Protein AF-A0A6M0QVA9-F1 (afdb_monomer)

Secondary structure (DSSP, 8-state):
-HHHHSSHHHHHHHHHHHHHHHHHHHHHH-BTB-HHHHHHHHHHHHHHHHHHHHHHHHHHTTS-TTSHHHHS--

Structure (mmCIF, N/CA/C/O backbone):
data_AF-A0A6M0QVA9-F1
#
_entry.id   AF-A0A6M0QVA9-F1
#
loop_
_atom_site.group_PDB
_atom_site.id
_atom_site.type_symbol
_atom_site.label_atom_id
_atom_site.label_alt_id
_atom_site.label_comp_id
_atom_site.label_asym_id
_atom_site.label_entity_id
_atom_site.label_seq_id
_atom_site.pdbx_PDB_ins_code
_atom_site.Cartn_x
_atom_site.Cartn_y
_atom_site.Cartn_z
_atom_site.occupancy
_atom_site.B_iso_or_equiv
_atom_site.auth_seq_id
_atom_site.auth_comp_id
_atom_site.auth_asym_id
_atom_site.auth_atom_id
_atom_site.pdbx_PDB_model_num
ATOM 1 N N . MET A 1 1 ? -18.925 -10.687 -0.645 1.00 51.75 1 MET A N 1
ATOM 2 C CA . MET A 1 1 ? -18.604 -9.260 -0.868 1.00 51.75 1 MET A CA 1
ATOM 3 C C . MET A 1 1 ? -19.010 -8.371 0.307 1.00 51.75 1 MET A C 1
ATOM 5 O O . MET A 1 1 ? -18.175 -7.589 0.727 1.00 51.75 1 MET A O 1
ATOM 9 N N . GLY A 1 2 ? -20.209 -8.515 0.896 1.00 61.75 2 GLY A N 1
ATOM 10 C CA . GLY A 1 2 ? -20.640 -7.678 2.036 1.00 61.75 2 GLY A CA 1
ATOM 11 C C . GLY A 1 2 ? -19.668 -7.640 3.228 1.00 61.75 2 GLY A C 1
ATOM 12 O O . GLY A 1 2 ? -19.342 -6.560 3.693 1.00 61.75 2 GLY A O 1
ATOM 13 N N . TYR A 1 3 ? -19.112 -8.791 3.631 1.00 60.31 3 TYR A N 1
ATOM 14 C CA . TYR A 1 3 ? -18.199 -8.911 4.785 1.00 60.31 3 TYR A CA 1
ATOM 15 C C . TYR A 1 3 ? -16.897 -8.085 4.682 1.00 60.31 3 TYR A C 1
ATOM 17 O O . TYR A 1 3 ? -16.364 -7.621 5.690 1.00 60.31 3 TYR A O 1
ATOM 25 N N . VAL A 1 4 ? -16.381 -7.893 3.460 1.00 62.09 4 VAL A N 1
ATOM 26 C CA . VAL A 1 4 ? -15.121 -7.166 3.209 1.00 62.09 4 VAL A CA 1
ATOM 27 C C . VAL A 1 4 ? -15.312 -5.662 3.408 1.00 62.09 4 VAL A C 1
ATOM 29 O O . VAL A 1 4 ? -14.445 -5.001 3.963 1.00 62.09 4 VAL A O 1
ATOM 32 N N . PHE A 1 5 ? -16.469 -5.128 3.015 1.00 73.12 5 PHE A N 1
ATOM 33 C CA . PHE A 1 5 ? -16.792 -3.707 3.172 1.00 73.12 5 PHE A CA 1
ATOM 34 C C . PHE A 1 5 ? -17.449 -3.377 4.518 1.00 73.12 5 PHE A C 1
ATOM 36 O O . PHE A 1 5 ? -17.574 -2.206 4.861 1.00 73.12 5 PHE A O 1
ATOM 43 N N . SER A 1 6 ? -17.871 -4.388 5.283 1.00 73.56 6 SER A N 1
ATOM 44 C CA . SER A 1 6 ? -18.613 -4.208 6.535 1.00 73.56 6 SER A CA 1
ATOM 45 C C . SER A 1 6 ? -17.773 -4.398 7.799 1.00 73.56 6 SER A C 1
ATOM 47 O O . SER A 1 6 ? -18.310 -4.296 8.898 1.00 73.56 6 SER A O 1
ATOM 49 N N . THR A 1 7 ? -16.481 -4.721 7.678 1.00 83.81 7 THR A N 1
ATOM 50 C CA . THR A 1 7 ? -15.595 -4.938 8.832 1.00 83.81 7 THR A CA 1
ATOM 51 C C . THR A 1 7 ? -14.302 -4.131 8.699 1.00 83.81 7 THR A C 1
ATOM 53 O O . THR A 1 7 ? -13.751 -4.051 7.599 1.00 83.81 7 THR A O 1
ATOM 56 N N . PRO A 1 8 ? -13.751 -3.580 9.800 1.00 81.12 8 PRO A N 1
ATOM 57 C CA . PRO A 1 8 ? -12.463 -2.884 9.761 1.00 81.12 8 PRO A CA 1
ATOM 58 C C . PRO A 1 8 ? -11.337 -3.756 9.190 1.00 81.12 8 PRO A C 1
ATOM 60 O O . PRO A 1 8 ? -10.538 -3.292 8.385 1.00 81.12 8 PRO A O 1
ATOM 63 N N . ALA A 1 9 ? -11.314 -5.044 9.550 1.00 81.19 9 ALA A N 1
ATOM 64 C CA . ALA A 1 9 ? -10.342 -6.002 9.029 1.00 81.19 9 ALA A CA 1
ATOM 65 C C . ALA A 1 9 ? -10.481 -6.213 7.509 1.00 81.19 9 ALA A C 1
ATOM 67 O O . ALA A 1 9 ? -9.475 -6.280 6.805 1.00 81.19 9 ALA A O 1
ATOM 68 N N . GLY A 1 10 ? -11.714 -6.269 6.992 1.00 84.06 10 GLY A N 1
ATOM 69 C CA . GLY A 1 10 ? -11.976 -6.371 5.558 1.00 84.06 10 GLY A CA 1
ATOM 70 C C . GLY A 1 10 ? -11.510 -5.140 4.777 1.00 84.06 10 GLY A C 1
ATOM 71 O O . GLY A 1 10 ? -10.898 -5.286 3.720 1.00 84.06 10 GLY A O 1
ATOM 72 N N . LEU A 1 11 ? -11.704 -3.940 5.330 1.00 83.62 11 LEU A N 1
ATOM 73 C CA . LEU A 1 11 ? -11.233 -2.691 4.722 1.00 83.62 11 LEU A CA 1
ATOM 74 C C . LEU A 1 11 ? -9.700 -2.602 4.694 1.00 83.62 11 LEU A C 1
ATOM 76 O O . LEU A 1 11 ? -9.133 -2.177 3.689 1.00 83.62 11 LEU A O 1
ATOM 80 N N . VAL A 1 12 ? -9.022 -3.052 5.756 1.00 84.00 12 VAL A N 1
ATOM 81 C CA . VAL A 1 12 ? -7.550 -3.131 5.794 1.00 84.00 12 VAL A CA 1
ATOM 82 C C . VAL A 1 12 ? -7.026 -4.122 4.752 1.00 84.00 12 VAL A C 1
ATOM 84 O O . VAL A 1 12 ? -6.070 -3.813 4.042 1.00 84.00 12 VAL A O 1
ATOM 87 N N . ALA A 1 13 ? -7.668 -5.285 4.610 1.00 86.81 13 ALA A N 1
ATOM 88 C CA . ALA A 1 13 ? -7.296 -6.261 3.590 1.00 86.81 13 ALA A CA 1
ATOM 89 C C . ALA A 1 13 ? -7.500 -5.711 2.167 1.00 86.81 13 ALA A C 1
ATOM 91 O O . ALA A 1 13 ? -6.626 -5.864 1.317 1.00 86.81 13 ALA A O 1
ATOM 92 N N . LEU A 1 14 ? -8.614 -5.016 1.913 1.00 87.94 14 LEU A N 1
ATOM 93 C CA . LEU A 1 14 ? -8.878 -4.363 0.628 1.00 87.94 14 LEU A CA 1
ATOM 94 C C . LEU A 1 14 ? -7.816 -3.299 0.307 1.00 87.94 14 LEU A C 1
ATOM 96 O O . LEU A 1 14 ? -7.328 -3.234 -0.820 1.00 87.94 14 LEU A O 1
ATOM 100 N N . PHE A 1 15 ? -7.436 -2.492 1.301 1.00 85.81 15 PHE A N 1
ATOM 101 C CA . PHE A 1 15 ? -6.376 -1.496 1.167 1.00 85.81 15 PHE A CA 1
ATOM 102 C C . PHE A 1 15 ? -5.033 -2.146 0.809 1.00 85.81 15 PHE A C 1
ATOM 104 O O . PHE A 1 15 ? -4.381 -1.708 -0.135 1.00 85.81 15 PHE A O 1
ATOM 111 N N . ALA A 1 16 ? -4.648 -3.223 1.500 1.00 86.88 16 ALA A N 1
ATOM 112 C CA . ALA A 1 16 ? -3.411 -3.949 1.211 1.00 86.88 16 ALA A CA 1
ATOM 113 C C . ALA A 1 16 ? -3.390 -4.517 -0.220 1.00 86.88 16 ALA A C 1
ATOM 115 O O . ALA A 1 16 ? -2.410 -4.332 -0.938 1.00 86.88 16 ALA A O 1
ATOM 116 N N . MET A 1 17 ? -4.496 -5.123 -0.666 1.00 91.69 17 MET A N 1
ATOM 117 C CA . MET A 1 17 ? -4.628 -5.644 -2.033 1.00 91.69 17 MET A CA 1
ATOM 118 C C . MET A 1 17 ? -4.541 -4.529 -3.086 1.00 91.69 17 MET A C 1
ATOM 120 O O . MET A 1 17 ? -3.934 -4.711 -4.139 1.00 91.69 17 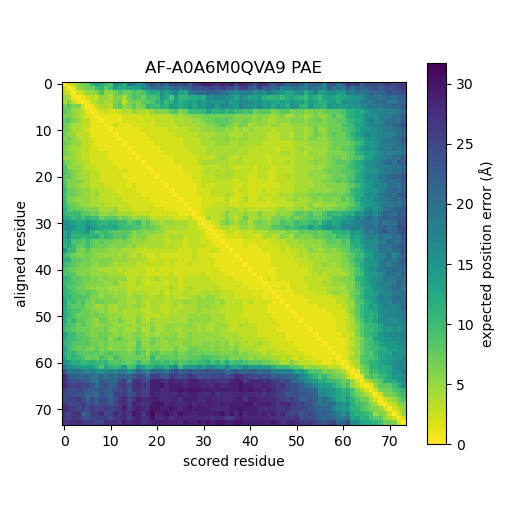MET A O 1
ATOM 124 N N . ALA A 1 18 ? -5.129 -3.360 -2.812 1.00 88.62 18 ALA A N 1
ATOM 125 C CA . ALA A 1 18 ? -5.055 -2.210 -3.712 1.00 88.62 18 ALA A CA 1
ATOM 126 C C . ALA A 1 18 ? -3.626 -1.656 -3.821 1.00 88.62 18 ALA A C 1
ATOM 128 O O . ALA A 1 18 ? -3.176 -1.317 -4.916 1.00 88.62 18 ALA A O 1
ATOM 129 N N . VAL A 1 19 ? -2.905 -1.603 -2.699 1.00 89.94 19 VAL A N 1
ATOM 130 C CA . VAL A 1 19 ? -1.490 -1.221 -2.657 1.00 89.94 19 VAL A CA 1
ATOM 131 C C . VAL A 1 19 ? -0.648 -2.196 -3.482 1.00 89.94 19 VAL A C 1
ATOM 133 O O . VAL A 1 19 ? 0.117 -1.765 -4.341 1.00 89.94 19 VAL A O 1
ATOM 136 N N . GLU A 1 20 ? -0.823 -3.501 -3.283 1.00 90.19 20 GLU A N 1
ATOM 137 C CA . GLU A 1 20 ? -0.090 -4.529 -4.028 1.00 90.19 20 GLU A CA 1
ATOM 138 C C . GLU A 1 20 ? -0.358 -4.449 -5.539 1.00 90.19 20 GLU A C 1
ATOM 140 O O . GLU A 1 20 ? 0.579 -4.448 -6.342 1.00 90.19 20 GLU A O 1
ATOM 145 N N . ALA A 1 21 ? -1.623 -4.281 -5.935 1.00 92.06 21 ALA A N 1
ATOM 146 C CA . ALA A 1 21 ? -1.997 -4.095 -7.333 1.00 92.06 21 ALA A CA 1
ATOM 147 C C . ALA A 1 21 ? -1.349 -2.839 -7.945 1.00 92.06 21 ALA A C 1
ATOM 149 O O . ALA A 1 21 ? -0.861 -2.886 -9.075 1.00 92.06 21 ALA A O 1
ATOM 150 N N . ALA A 1 22 ? -1.293 -1.729 -7.203 1.00 89.06 22 ALA A N 1
ATOM 151 C CA . ALA A 1 22 ? -0.646 -0.503 -7.663 1.00 89.06 22 ALA A CA 1
ATOM 152 C C . ALA A 1 22 ? 0.866 -0.692 -7.873 1.00 89.06 22 ALA A C 1
ATOM 154 O O . ALA A 1 22 ? 1.395 -0.263 -8.901 1.00 89.06 22 ALA A O 1
ATOM 155 N N . ILE A 1 23 ? 1.554 -1.381 -6.954 1.00 91.06 23 ILE A N 1
ATOM 156 C CA . ILE A 1 23 ? 2.981 -1.715 -7.094 1.00 91.06 23 ILE A CA 1
ATOM 157 C C . ILE A 1 23 ? 3.204 -2.558 -8.353 1.00 91.06 23 ILE A C 1
ATOM 159 O O . ILE A 1 23 ? 4.073 -2.235 -9.164 1.00 91.06 23 ILE A O 1
ATOM 163 N N . ALA A 1 24 ? 2.397 -3.603 -8.550 1.00 91.75 24 ALA A N 1
ATOM 164 C CA . ALA A 1 24 ? 2.502 -4.479 -9.712 1.00 91.75 24 ALA A CA 1
ATOM 165 C C . ALA A 1 24 ? 2.335 -3.707 -11.033 1.00 91.75 24 ALA A C 1
ATOM 167 O O . ALA A 1 24 ? 3.123 -3.896 -11.961 1.00 91.75 24 ALA A O 1
ATOM 168 N N . VAL A 1 25 ? 1.366 -2.788 -11.103 1.00 91.69 25 VAL A N 1
ATOM 169 C CA . VAL A 1 25 ? 1.144 -1.927 -12.276 1.00 91.69 25 VAL A CA 1
ATOM 170 C C . VAL A 1 25 ? 2.329 -0.993 -12.520 1.00 91.69 25 VAL A C 1
ATOM 172 O O . VAL A 1 25 ? 2.796 -0.890 -13.656 1.00 91.69 25 VAL A O 1
ATOM 175 N N . ILE A 1 26 ? 2.851 -0.345 -11.473 1.00 90.12 26 ILE A N 1
ATOM 176 C CA . ILE A 1 26 ? 4.021 0.538 -11.584 1.00 90.12 26 ILE A CA 1
ATOM 177 C C . ILE A 1 26 ? 5.208 -0.241 -12.147 1.00 90.12 26 ILE A C 1
ATOM 179 O O . ILE A 1 26 ? 5.824 0.200 -13.116 1.00 90.12 26 ILE A O 1
ATOM 183 N N . LEU A 1 27 ? 5.508 -1.417 -11.595 1.00 89.94 27 LEU A N 1
ATOM 184 C CA . LEU A 1 27 ? 6.640 -2.226 -12.044 1.00 89.94 27 LEU A CA 1
ATOM 185 C C . LEU A 1 27 ? 6.462 -2.738 -13.479 1.00 89.94 27 LEU A C 1
ATOM 187 O O . LEU A 1 27 ? 7.423 -2.704 -14.250 1.00 89.94 27 LEU A O 1
ATOM 191 N N . ALA A 1 28 ? 5.248 -3.148 -13.855 1.00 90.75 28 ALA A N 1
ATOM 192 C CA . ALA A 1 28 ? 4.944 -3.645 -15.195 1.00 90.75 28 ALA A CA 1
ATOM 193 C C . ALA A 1 28 ? 5.049 -2.561 -16.283 1.00 90.75 28 ALA A C 1
ATOM 195 O O . ALA A 1 28 ? 5.494 -2.851 -17.391 1.00 90.75 28 ALA A O 1
ATOM 196 N N . LEU A 1 29 ? 4.672 -1.314 -15.977 1.00 92.44 29 LEU A N 1
ATOM 197 C CA . LEU A 1 29 ? 4.677 -0.206 -16.943 1.00 92.44 29 LEU A CA 1
ATOM 198 C C . LEU A 1 29 ? 5.988 0.595 -16.962 1.00 92.44 29 LEU A C 1
ATOM 200 O O . LEU A 1 29 ? 6.216 1.386 -17.872 1.00 92.44 29 LEU A O 1
ATOM 204 N N . SER A 1 30 ? 6.878 0.379 -15.992 1.00 88.31 30 SER A N 1
ATOM 205 C CA . SER A 1 30 ? 8.139 1.125 -15.853 1.00 88.31 30 SER A CA 1
ATOM 206 C C . SER A 1 30 ? 9.321 0.497 -16.608 1.00 88.31 30 SER A C 1
ATOM 208 O O . SER A 1 30 ? 10.482 0.682 -16.220 1.00 88.31 30 SER A O 1
ATOM 210 N N . SER A 1 31 ? 9.070 -0.272 -17.674 1.00 81.56 31 SER A N 1
ATOM 211 C CA . SER A 1 31 ? 10.126 -0.853 -18.512 1.00 81.56 31 SER A CA 1
ATOM 212 C C . SER A 1 31 ? 10.890 0.261 -19.241 1.00 81.56 31 SER A C 1
ATOM 214 O O . SER A 1 31 ? 10.402 0.820 -20.217 1.00 81.56 31 SER A O 1
ATOM 216 N N . GLY A 1 32 ? 12.074 0.612 -18.736 1.00 86.25 32 GLY A N 1
ATOM 217 C CA . GLY A 1 32 ? 12.901 1.714 -19.250 1.00 86.25 32 GLY A CA 1
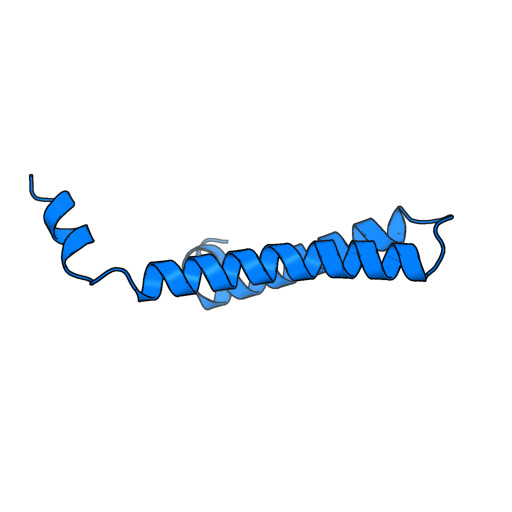ATOM 218 C C . GLY A 1 32 ? 13.282 2.753 -18.194 1.00 86.25 32 GLY A C 1
ATOM 219 O O . GLY A 1 32 ? 14.191 3.546 -18.423 1.00 86.25 32 GLY A O 1
ATOM 220 N N . LEU A 1 33 ? 12.651 2.723 -17.017 1.00 88.94 33 LEU A N 1
ATOM 221 C CA . LEU A 1 33 ? 13.090 3.514 -15.870 1.00 88.94 33 LEU A CA 1
ATOM 222 C C . LEU A 1 33 ? 14.243 2.825 -15.132 1.00 88.94 33 LEU A C 1
ATOM 224 O O . LEU A 1 33 ? 14.262 1.598 -14.990 1.00 88.94 33 LEU A O 1
ATOM 228 N N . SER A 1 34 ? 15.178 3.631 -14.622 1.00 93.31 34 SER A N 1
ATOM 229 C CA . SER A 1 34 ? 16.184 3.160 -13.665 1.00 93.31 34 SER A CA 1
ATOM 230 C C . SER A 1 34 ? 15.523 2.687 -12.366 1.00 93.31 34 SER A C 1
ATOM 232 O O . SER A 1 34 ? 14.410 3.102 -12.033 1.00 93.31 34 SER A O 1
ATOM 234 N N . GLU A 1 35 ? 16.216 1.828 -11.620 1.00 91.06 35 GLU A N 1
ATOM 235 C CA . GLU A 1 35 ? 15.724 1.269 -10.351 1.00 91.06 35 GLU A CA 1
ATOM 236 C C . GLU A 1 35 ? 15.334 2.366 -9.357 1.00 91.06 35 GLU A C 1
ATOM 238 O O . GLU A 1 35 ? 14.22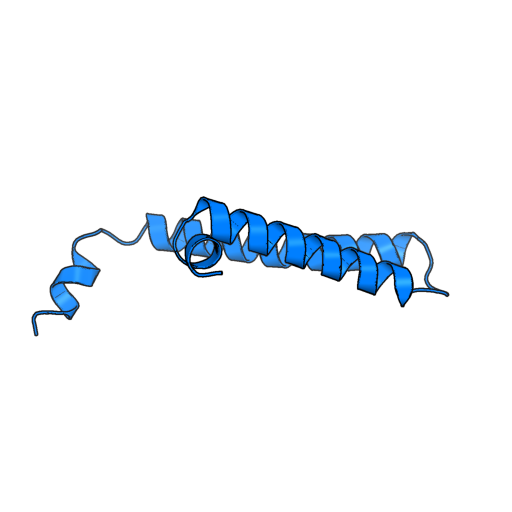5 2.352 -8.838 1.00 91.06 35 GLU A O 1
ATOM 243 N N . MET A 1 36 ? 16.159 3.409 -9.229 1.00 94.06 36 MET A N 1
ATOM 244 C CA . MET A 1 36 ? 15.881 4.560 -8.364 1.00 94.06 36 MET A CA 1
ATOM 245 C C . MET A 1 36 ? 14.532 5.237 -8.663 1.00 94.06 36 MET A C 1
ATOM 247 O O . MET A 1 36 ? 13.815 5.623 -7.743 1.00 94.06 36 MET A O 1
ATOM 251 N N . HIS A 1 37 ? 14.161 5.383 -9.939 1.00 93.06 37 HIS A N 1
ATOM 252 C CA . HIS A 1 37 ? 12.871 5.976 -10.298 1.00 93.06 37 HIS A CA 1
ATOM 253 C C . HIS A 1 37 ? 11.703 5.054 -9.936 1.00 93.06 37 HIS A C 1
ATOM 255 O O . HIS A 1 37 ? 10.666 5.536 -9.484 1.00 93.06 37 HIS A O 1
ATOM 261 N N . LYS A 1 38 ? 11.866 3.738 -10.106 1.00 91.50 38 LYS A N 1
ATOM 262 C CA . LYS A 1 38 ? 10.848 2.751 -9.720 1.00 91.50 38 LYS A CA 1
ATOM 263 C C . LYS A 1 38 ? 10.655 2.733 -8.209 1.00 91.50 38 LYS A C 1
ATOM 265 O O . LYS A 1 38 ? 9.515 2.769 -7.759 1.00 91.50 38 LYS A O 1
ATOM 270 N N . ASP A 1 39 ? 11.744 2.766 -7.450 1.00 91.81 39 ASP A N 1
ATOM 271 C CA . ASP A 1 39 ? 11.705 2.804 -5.988 1.00 91.81 39 ASP A CA 1
ATOM 272 C C . ASP A 1 39 ? 11.011 4.068 -5.481 1.00 91.81 39 ASP A C 1
ATOM 274 O O . ASP A 1 39 ? 10.202 4.003 -4.557 1.00 91.81 39 ASP A O 1
ATOM 278 N N . LEU A 1 40 ? 11.257 5.215 -6.122 1.00 92.94 40 LEU A N 1
ATOM 279 C CA . LEU A 1 40 ? 10.585 6.468 -5.783 1.00 92.94 40 LEU A CA 1
ATOM 280 C C . LEU A 1 40 ? 9.087 6.414 -6.113 1.00 92.94 40 LEU A C 1
ATOM 282 O O . LEU A 1 40 ? 8.268 6.822 -5.289 1.00 92.94 40 LEU A O 1
ATOM 286 N N . LEU A 1 41 ? 8.713 5.880 -7.280 1.00 91.75 41 LEU A N 1
ATOM 287 C CA . LEU A 1 41 ? 7.311 5.729 -7.684 1.00 91.75 41 LEU A CA 1
ATOM 288 C C . LEU A 1 41 ? 6.551 4.772 -6.763 1.00 91.75 41 LEU A C 1
ATOM 290 O O . LEU A 1 41 ? 5.461 5.109 -6.303 1.00 91.75 41 LEU A O 1
ATOM 294 N N . VAL A 1 42 ? 7.132 3.610 -6.459 1.00 91.62 42 VAL A N 1
ATOM 295 C CA . VAL A 1 42 ? 6.568 2.636 -5.516 1.00 91.62 42 VAL A CA 1
ATOM 296 C C . VAL A 1 42 ? 6.488 3.249 -4.119 1.00 91.62 42 VAL A C 1
ATOM 298 O O . VAL A 1 42 ? 5.424 3.239 -3.503 1.00 91.62 42 VAL A O 1
ATOM 301 N N . GLY A 1 43 ? 7.570 3.8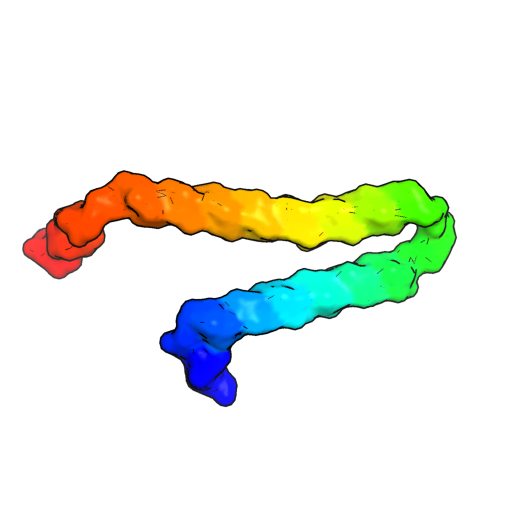60 -3.637 1.00 90.50 43 GLY A N 1
ATOM 302 C CA . GLY A 1 43 ? 7.615 4.509 -2.330 1.00 90.50 43 GLY A CA 1
ATOM 303 C C . GLY A 1 43 ? 6.559 5.603 -2.174 1.00 90.50 43 GLY A C 1
ATOM 304 O O . GLY A 1 43 ? 5.893 5.665 -1.142 1.00 90.50 43 GLY A O 1
ATOM 305 N N . PHE A 1 44 ? 6.337 6.421 -3.204 1.00 90.56 44 PHE A N 1
ATOM 306 C CA . PHE A 1 44 ? 5.276 7.427 -3.203 1.00 90.56 44 PHE A CA 1
ATOM 307 C C . PHE A 1 44 ? 3.879 6.795 -3.257 1.00 90.56 44 PHE A C 1
ATOM 309 O O . PHE A 1 44 ? 3.018 7.146 -2.447 1.00 90.56 44 PHE A O 1
ATOM 316 N N . ALA A 1 45 ? 3.658 5.841 -4.165 1.00 88.38 45 ALA A N 1
ATOM 317 C CA . ALA A 1 45 ? 2.366 5.182 -4.357 1.00 88.38 45 ALA A CA 1
ATOM 318 C C . ALA A 1 45 ? 1.895 4.399 -3.125 1.00 88.38 45 ALA A C 1
ATOM 320 O O . ALA A 1 45 ? 0.694 4.276 -2.907 1.00 88.38 45 ALA A O 1
ATOM 321 N N . VAL A 1 46 ? 2.822 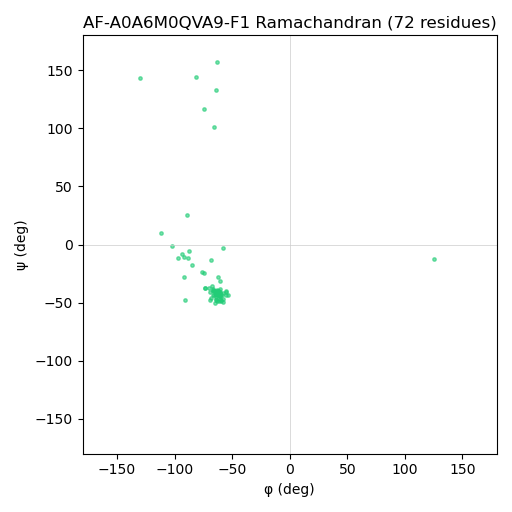3.902 -2.304 1.00 89.94 46 VAL A N 1
ATOM 322 C CA . VAL A 1 46 ? 2.514 3.227 -1.035 1.00 89.94 46 VAL A CA 1
ATOM 323 C C . VAL A 1 46 ? 2.489 4.220 0.129 1.00 89.94 46 VAL A C 1
ATOM 325 O O . VAL A 1 46 ? 1.558 4.233 0.938 1.00 89.94 46 VAL A O 1
ATOM 328 N N . GLY A 1 47 ? 3.517 5.064 0.223 1.00 88.50 47 GLY A N 1
ATOM 329 C CA . GLY A 1 47 ? 3.753 5.942 1.363 1.00 88.50 47 GLY A CA 1
ATOM 330 C C . GLY A 1 47 ? 2.723 7.058 1.488 1.00 88.50 47 GLY A C 1
ATOM 331 O O . GLY A 1 47 ? 2.256 7.329 2.593 1.00 88.50 47 GLY A O 1
ATOM 332 N N . PHE A 1 48 ? 2.317 7.678 0.377 1.00 86.94 48 PHE A N 1
ATOM 333 C CA . PHE A 1 48 ? 1.340 8.766 0.415 1.00 86.94 48 PHE A CA 1
ATOM 334 C C . PHE A 1 48 ? -0.046 8.293 0.895 1.00 86.94 48 PHE A C 1
ATOM 336 O O . PHE A 1 48 ? -0.547 8.867 1.865 1.00 86.94 48 PHE A O 1
ATOM 343 N N . PRO A 1 49 ? -0.653 7.219 0.346 1.00 85.62 49 PRO A N 1
ATOM 344 C CA . PRO A 1 49 ? -1.917 6.694 0.867 1.00 85.62 49 PRO A CA 1
ATOM 345 C C . PRO A 1 49 ? -1.835 6.237 2.326 1.00 85.62 49 PRO A C 1
ATOM 347 O O . PRO A 1 49 ? -2.768 6.481 3.091 1.00 85.62 49 PRO A O 1
ATOM 350 N N . ALA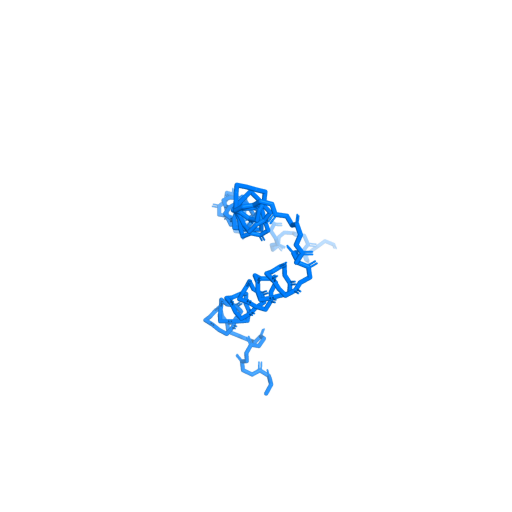 A 1 50 ? -0.720 5.626 2.739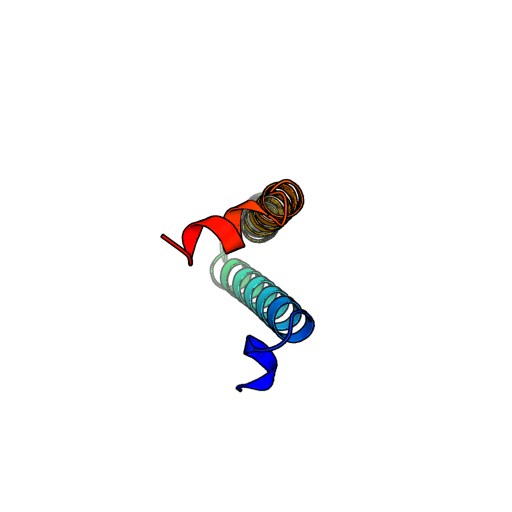 1.00 88.25 50 ALA A N 1
ATOM 351 C CA . ALA A 1 50 ? -0.515 5.234 4.132 1.00 88.25 50 ALA A CA 1
ATOM 352 C C . ALA A 1 50 ? -0.470 6.454 5.072 1.00 88.25 50 ALA A C 1
ATOM 354 O O . ALA A 1 50 ? -1.114 6.447 6.122 1.00 88.25 50 ALA A O 1
ATOM 355 N N . LEU A 1 51 ? 0.232 7.526 4.686 1.00 89.38 51 LEU A N 1
ATOM 356 C CA . LEU A 1 51 ? 0.275 8.779 5.447 1.00 89.38 51 LEU A CA 1
ATOM 357 C C . LEU A 1 51 ? -1.098 9.450 5.531 1.00 89.38 51 LEU A C 1
ATOM 359 O O . LEU A 1 51 ? -1.487 9.900 6.609 1.00 89.38 51 LEU A O 1
ATOM 363 N N . VAL A 1 52 ? -1.846 9.485 4.426 1.00 86.94 52 VAL A N 1
ATOM 364 C CA . VAL A 1 52 ? -3.218 10.011 4.399 1.00 86.94 52 VAL A CA 1
ATOM 365 C C . VAL A 1 52 ? -4.119 9.202 5.330 1.00 86.94 52 VAL A C 1
ATOM 367 O O . VAL A 1 52 ? -4.845 9.791 6.129 1.00 86.94 52 VAL A O 1
ATOM 370 N N . LEU A 1 53 ? -4.031 7.869 5.304 1.00 85.06 53 LEU A N 1
ATOM 371 C CA . LEU A 1 53 ? -4.790 7.005 6.206 1.00 85.06 53 LEU A CA 1
ATOM 372 C C . LEU A 1 53 ? -4.452 7.296 7.674 1.00 85.06 53 LEU A C 1
ATOM 374 O O . LEU A 1 53 ? -5.355 7.503 8.481 1.00 85.06 53 LEU A O 1
ATOM 378 N N . VAL A 1 54 ? -3.166 7.386 8.023 1.00 89.06 54 VAL A N 1
ATOM 379 C CA . VAL A 1 54 ? -2.730 7.731 9.387 1.00 89.06 54 VAL A CA 1
ATOM 380 C C . VAL A 1 54 ? -3.242 9.109 9.806 1.00 89.06 54 VAL A C 1
ATOM 382 O O . VAL A 1 54 ? -3.690 9.268 10.943 1.00 89.06 54 VAL A O 1
ATOM 385 N N . LEU A 1 55 ? -3.206 10.098 8.912 1.00 89.88 55 LEU A N 1
ATOM 386 C CA . LEU A 1 55 ? -3.712 11.440 9.188 1.00 89.88 55 LEU A CA 1
ATOM 387 C C . LEU A 1 55 ? -5.222 11.421 9.444 1.00 89.88 55 LEU A C 1
ATOM 389 O O . LEU A 1 55 ? -5.662 11.969 10.451 1.00 89.88 55 LEU A O 1
ATOM 393 N N . ILE A 1 56 ? -6.000 10.754 8.590 1.00 85.56 56 ILE A N 1
ATOM 394 C CA . ILE A 1 56 ? -7.452 10.607 8.758 1.00 85.56 56 ILE A CA 1
ATOM 395 C C . ILE A 1 56 ? -7.762 9.932 10.095 1.00 85.56 56 ILE A C 1
ATOM 397 O O . ILE A 1 56 ? -8.572 10.444 10.863 1.00 85.56 56 ILE A O 1
ATOM 401 N N . LEU A 1 57 ? -7.072 8.835 10.421 1.00 85.75 57 LEU A N 1
ATOM 402 C CA . LEU A 1 57 ? -7.244 8.135 11.696 1.00 85.75 57 LEU A CA 1
ATOM 403 C C . LEU A 1 57 ? -6.883 9.026 12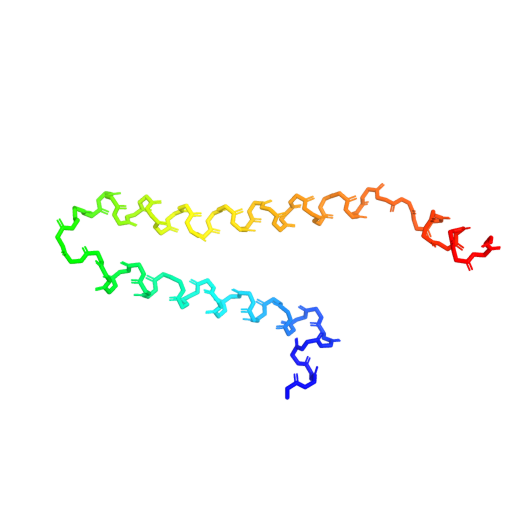.892 1.00 85.75 57 LEU A C 1
ATOM 405 O O . LEU A 1 57 ? -7.582 9.018 13.904 1.00 85.75 57 LEU A O 1
ATOM 409 N N . ARG A 1 58 ? -5.815 9.825 12.785 1.00 89.50 58 ARG A N 1
ATOM 410 C CA . ARG A 1 58 ? -5.412 10.787 13.821 1.00 89.50 58 ARG A CA 1
ATOM 411 C C . ARG A 1 58 ? -6.419 11.917 13.996 1.00 89.50 58 ARG A C 1
ATOM 413 O O . ARG A 1 58 ? -6.620 12.339 15.131 1.00 89.50 58 ARG A O 1
ATOM 420 N N . LEU A 1 59 ? -7.008 12.418 12.914 1.00 86.06 59 LEU A N 1
ATOM 421 C CA . LEU A 1 59 ? -8.046 13.447 12.962 1.00 86.06 59 LEU A CA 1
ATOM 422 C C . LEU A 1 59 ? -9.333 12.882 13.571 1.00 86.06 59 LEU A C 1
ATOM 424 O O . LEU A 1 59 ? -9.864 13.477 14.502 1.00 86.06 59 LEU A O 1
ATOM 428 N N . LEU A 1 60 ? -9.755 11.691 13.140 1.00 82.25 60 LEU A N 1
ATOM 429 C CA . LEU A 1 60 ? -10.941 11.012 13.661 1.00 82.25 60 LEU A CA 1
ATOM 430 C C . LEU A 1 60 ? -10.811 10.680 15.155 1.00 82.25 60 LEU A C 1
ATOM 432 O O . LEU A 1 60 ? -11.748 10.880 15.916 1.00 82.25 60 LEU A O 1
ATOM 436 N N . ALA A 1 61 ? -9.629 10.242 15.600 1.00 82.12 61 ALA A N 1
ATOM 437 C CA . ALA A 1 61 ? -9.353 9.972 17.013 1.00 82.12 61 ALA A CA 1
ATOM 438 C C . ALA A 1 61 ? -9.329 11.235 17.896 1.00 82.12 61 ALA A C 1
ATOM 440 O O . ALA A 1 61 ? -9.317 11.123 19.122 1.00 82.12 61 ALA A O 1
ATOM 441 N N . ARG A 1 62 ? -9.273 12.432 17.297 1.00 79.06 62 ARG A N 1
ATOM 442 C CA . ARG A 1 62 ? -9.321 13.721 18.002 1.00 79.06 62 ARG A CA 1
ATOM 443 C C . ARG A 1 62 ? -10.720 14.337 18.022 1.00 79.06 62 ARG A C 1
ATOM 445 O O . ARG A 1 62 ? -10.919 15.284 18.776 1.00 79.06 62 ARG A O 1
ATOM 452 N N . THR A 1 63 ? -11.671 13.821 17.243 1.00 65.19 63 THR A N 1
ATOM 453 C CA . THR A 1 63 ? -13.072 14.251 17.303 1.00 65.19 63 THR A CA 1
ATOM 454 C C . THR A 1 63 ? -13.716 13.673 18.570 1.00 65.19 63 THR A C 1
ATOM 456 O O . THR A 1 63 ? -13.791 12.449 18.704 1.00 65.19 63 THR A O 1
ATOM 459 N N . PRO A 1 64 ? -14.167 14.499 19.533 1.00 57.00 64 PRO A N 1
ATOM 460 C CA . PRO A 1 64 ? -14.884 13.995 20.696 1.00 57.00 64 PRO A CA 1
ATOM 461 C C . PRO A 1 64 ? -16.198 13.350 20.240 1.00 57.00 64 PRO A C 1
ATOM 463 O O . PRO A 1 64 ? -16.964 13.938 19.479 1.00 57.00 64 PRO A O 1
ATOM 466 N N . ALA A 1 65 ? -16.485 12.148 20.743 1.00 58.59 65 ALA A N 1
ATOM 467 C CA . ALA A 1 65 ? -17.657 11.338 20.387 1.00 58.59 65 ALA A CA 1
ATOM 468 C C . ALA A 1 65 ? -19.031 12.013 20.633 1.00 58.59 65 ALA A C 1
ATOM 470 O O . ALA A 1 65 ? -20.060 11.422 20.326 1.00 58.59 65 ALA A O 1
ATOM 471 N N . GLY A 1 66 ? -19.058 13.228 21.193 1.00 51.31 66 GLY A N 1
ATOM 472 C CA . GLY A 1 66 ? -20.268 14.000 21.481 1.00 51.31 66 GLY A CA 1
ATOM 473 C C . GLY A 1 66 ? -20.694 14.999 20.399 1.00 51.31 66 GLY A C 1
ATOM 474 O O . GLY A 1 66 ? -21.772 15.565 20.521 1.00 51.31 66 GLY A O 1
ATOM 475 N N . GLU A 1 67 ? -19.891 15.239 19.358 1.00 53.47 67 GLU A N 1
ATOM 476 C CA . GLU A 1 67 ? -20.227 16.239 18.324 1.00 53.47 67 GLU A CA 1
ATOM 477 C C . GLU A 1 67 ? -20.994 15.631 17.134 1.00 53.47 67 GLU A C 1
ATOM 479 O O . GLU A 1 67 ? -21.832 16.291 16.528 1.00 53.47 67 GLU A O 1
ATOM 484 N N . ILE A 1 68 ? -20.790 14.339 16.849 1.00 55.66 68 ILE A N 1
ATOM 485 C CA . ILE A 1 68 ? -21.480 13.628 15.755 1.00 55.66 68 ILE A CA 1
ATOM 486 C C . ILE A 1 68 ? -22.950 13.350 16.119 1.00 55.66 68 ILE A C 1
ATOM 488 O O . ILE A 1 68 ? -23.830 13.498 15.281 1.00 55.66 68 ILE A O 1
ATOM 492 N N . THR A 1 69 ? -23.241 13.030 17.384 1.00 51.81 69 THR A N 1
ATOM 493 C CA . THR A 1 69 ? -24.610 12.801 17.884 1.00 51.81 69 THR A CA 1
ATOM 494 C C . THR A 1 69 ? -25.408 14.086 18.104 1.00 51.81 69 THR 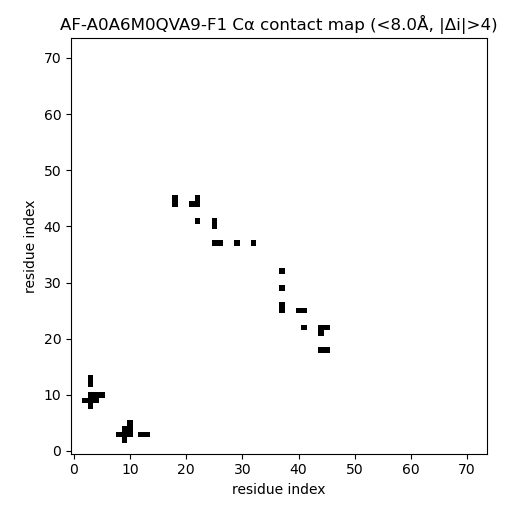A C 1
ATOM 496 O O . THR A 1 69 ? -26.634 14.050 18.061 1.00 51.81 69 THR A O 1
ATOM 499 N N . ALA A 1 70 ? -24.748 15.231 18.308 1.00 49.16 70 ALA A N 1
ATOM 500 C CA . ALA A 1 70 ? -25.419 16.527 18.427 1.00 49.16 70 ALA A CA 1
ATOM 501 C C . ALA A 1 70 ? -25.917 17.070 17.072 1.00 49.16 70 ALA A C 1
ATOM 503 O O . ALA A 1 70 ? -26.867 17.848 17.045 1.00 49.16 70 ALA A O 1
ATOM 504 N N . ALA A 1 71 ? -25.306 16.650 15.959 1.00 54.09 71 ALA A N 1
ATOM 505 C CA . ALA A 1 71 ? -25.668 17.085 14.608 1.00 54.09 71 ALA A CA 1
ATOM 506 C C . ALA A 1 71 ? -26.826 16.285 13.976 1.00 54.09 71 ALA A C 1
ATOM 508 O O . ALA A 1 71 ? -27.424 16.749 13.013 1.00 54.09 71 ALA A O 1
ATOM 509 N N . GLU A 1 72 ? -27.156 15.100 14.503 1.00 53.91 72 GLU A N 1
ATOM 510 C CA . GLU A 1 72 ? -28.299 14.289 14.039 1.00 53.91 72 GLU A CA 1
ATOM 511 C C . GLU A 1 72 ? -29.621 14.645 14.747 1.00 53.91 72 GLU A C 1
ATOM 513 O O . GLU A 1 72 ? -30.673 14.107 14.403 1.00 53.91 72 GLU A O 1
ATOM 518 N N . GLY A 1 73 ? -29.575 15.530 15.749 1.00 55.09 73 GLY A N 1
ATOM 519 C CA . GLY A 1 73 ? -30.712 15.886 16.602 1.00 55.09 73 GLY A CA 1
ATOM 520 C C . GLY A 1 73 ? -31.251 17.312 16.446 1.00 55.09 73 GLY A C 1
ATOM 521 O O . GLY A 1 73 ? -32.057 17.711 17.290 1.00 55.09 73 GLY A O 1
ATOM 522 N N . SER A 1 74 ? -30.815 18.082 15.440 1.00 42.09 74 SER A N 1
ATOM 523 C CA . SER A 1 74 ? -31.303 19.445 15.158 1.00 42.09 74 SER A CA 1
ATOM 524 C C . SER A 1 74 ? -32.074 19.575 13.848 1.00 42.09 74 SER A C 1
ATOM 526 O O . SER A 1 74 ? -31.723 18.902 12.855 1.00 42.09 74 SER A O 1
#

Solvent-accessible surface area (backbone atoms only — not comparable to full-atom values): 4364 Å² total; per-residue (Å²): 117,68,68,40,78,71,35,75,67,29,47,52,52,51,50,52,53,53,46,53,52,52,46,53,51,51,63,70,70,43,81,86,60,56,67,71,57,51,52,50,51,44,48,47,68,48,48,50,59,51,51,51,51,51,49,51,53,54,52,57,74,66,54,64,86,67,59,70,65,57,65,78,73,114

Radius of gyration: 17.81 Å; Cα contacts (8 Å, |Δi|>4): 21; chains: 1; bounding box: 48×29×41 Å

Mean predicted aligned error: 9.42 Å

Foldseek 3Di:
DCVLVPDPVSVVVVVVVVLVVQLVVLVVPCVPDDPVVSCVSNCCSNVVVVVVVVVVVVVVVPDPPPPVVVVVPD

pLDDT: mean 80.68, std 14.17, range [42.09, 94.06]

Sequence (74 aa):
MGYVFSTPAGLVALFAMAVEAAIAVILALSSGLSEMHKDLLVGFAVGFPALVLVLILRLLARTPAGEITAAEGS

Organism: NCBI:txid2710650